Protein AF-A0AAE9YQ89-F1 (afdb_monomer_lite)

Secondary structure (DSSP, 8-state):
--HHHHHHHHHHHHHHHHHHHHS-HHHHHHHH-SS-HHHHHHHHHHHHHHHHHHHSTTTS-HHHHHHHHHHHHHHHT--GGG--SSHHHHHTSTTHHHHHHHHHHHHHHTT----PPPPEEEEETTEEEE-

Radius of gyration: 14.99 Å; chains: 1; bounding box: 46×27×41 Å

Sequence (131 aa):
MSESEIKYGIQKQFREALQALAVSPELQVEFTGPCDVPVE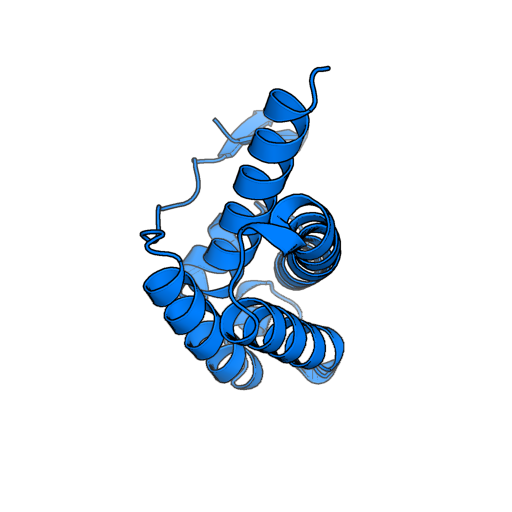IIEDYLLWCGSYKNYFKDELSNQIVEEITDLGYWVDKMPDTVFRDTNIESMQQPEWEPLRAKAKELLLKLNWPIEPPPPFVNEGDGVYRRK

Organism: NCBI:txid485447

pLDDT: mean 90.47, std 8.49, range [61.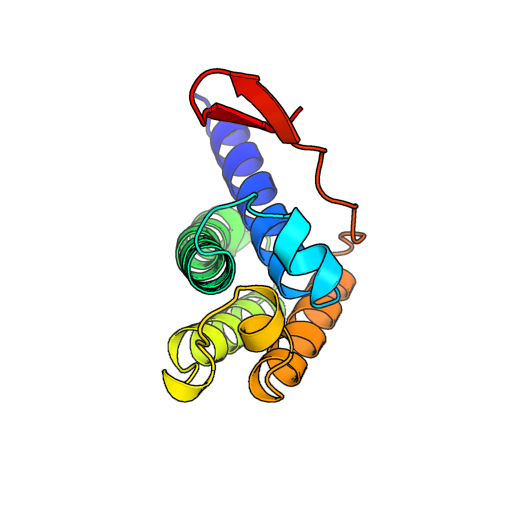47, 97.56]

Foldseek 3Di:
DDLVVLLVVLVVLLLLLLLLLQDALVLVCQSPDPPLSLVCSLVSLLVSLVVNCVSCVVVDDPVLNVLSVVLNVLSVPQDPVLDDPDSSSSRPDPSSVVSNVSSVVSCVVVVHDNDRFQGWDDPDPPDIDRD

Structure (mmCIF, N/CA/C/O backbone):
data_AF-A0AAE9YQ89-F1
#
_entry.id   AF-A0AAE9YQ89-F1
#
loop_
_atom_site.group_PDB
_atom_site.id
_atom_site.type_symbol
_atom_site.label_atom_id
_atom_site.label_alt_id
_atom_site.label_comp_id
_atom_site.label_asym_id
_atom_site.label_entity_id
_atom_site.label_seq_id
_atom_site.pdbx_PDB_ins_code
_atom_site.Cartn_x
_atom_site.Cartn_y
_atom_site.Cartn_z
_atom_site.occupancy
_atom_site.B_iso_or_equiv
_atom_site.auth_seq_id
_atom_site.auth_comp_id
_atom_site.auth_asym_id
_atom_site.auth_atom_id
_atom_site.pdbx_PDB_model_num
ATOM 1 N N . MET A 1 1 ? 3.540 2.694 26.573 1.00 73.88 1 MET A N 1
ATOM 2 C CA . MET A 1 1 ? 2.916 3.219 25.351 1.00 73.88 1 MET A CA 1
ATOM 3 C C . MET A 1 1 ? 1.423 3.284 25.601 1.00 73.88 1 MET A C 1
ATOM 5 O O . MET A 1 1 ? 0.875 2.290 26.070 1.00 73.88 1 MET A O 1
ATOM 9 N N . SER A 1 2 ? 0.797 4.440 25.420 1.00 91.25 2 SER A N 1
ATOM 10 C CA . SER A 1 2 ? -0.651 4.602 25.558 1.00 91.25 2 SER A CA 1
ATOM 11 C C . SER A 1 2 ? -1.382 4.069 24.322 1.00 91.25 2 SER A C 1
ATOM 13 O O . SER A 1 2 ? -0.800 3.929 23.248 1.00 91.25 2 SER A O 1
ATOM 15 N N . GLU A 1 3 ? -2.684 3.808 24.449 1.00 89.75 3 GLU A N 1
ATOM 16 C CA . GLU A 1 3 ? -3.527 3.436 23.304 1.00 89.75 3 GLU A CA 1
ATOM 17 C C . GLU A 1 3 ? -3.495 4.505 22.199 1.00 89.75 3 GLU A C 1
ATOM 19 O O . GLU A 1 3 ? -3.438 4.176 21.017 1.00 89.75 3 GLU A O 1
ATOM 24 N N . SER A 1 4 ? -3.452 5.787 22.577 1.00 91.06 4 SER A N 1
ATOM 25 C CA . SER A 1 4 ? -3.358 6.900 21.630 1.00 91.06 4 SER A CA 1
ATOM 26 C C . SER A 1 4 ? -2.052 6.886 20.829 1.00 91.06 4 SER A C 1
ATOM 28 O O . SER A 1 4 ? -2.070 7.156 19.632 1.00 91.06 4 SER A O 1
ATOM 30 N N . GLU A 1 5 ? -0.926 6.547 21.464 1.00 93.69 5 GLU A N 1
ATOM 31 C CA . GLU A 1 5 ? 0.371 6.408 20.790 1.00 93.69 5 GLU A CA 1
ATOM 32 C C . GLU A 1 5 ? 0.369 5.220 19.818 1.00 93.69 5 GLU A C 1
ATOM 34 O O . GLU A 1 5 ? 0.868 5.340 18.699 1.00 93.69 5 GLU A O 1
ATOM 39 N N . ILE A 1 6 ? -0.245 4.097 20.210 1.00 93.50 6 ILE A N 1
ATOM 40 C CA . ILE A 1 6 ? -0.377 2.909 19.355 1.00 93.50 6 ILE A CA 1
ATOM 41 C C . ILE A 1 6 ? -1.246 3.220 18.132 1.00 93.50 6 ILE A C 1
ATOM 43 O O . ILE A 1 6 ? -0.825 2.963 17.005 1.00 93.50 6 ILE A O 1
ATOM 47 N N . LYS A 1 7 ? -2.432 3.813 18.335 1.00 95.06 7 LYS A N 1
ATOM 48 C CA . LYS A 1 7 ? -3.335 4.207 17.243 1.00 95.06 7 LYS A CA 1
ATOM 49 C C . LYS A 1 7 ? -2.654 5.167 16.272 1.00 95.06 7 LYS A C 1
ATOM 51 O O . LYS A 1 7 ? -2.725 4.950 15.065 1.00 95.06 7 LYS A O 1
ATOM 56 N N . TYR A 1 8 ? -1.947 6.172 16.788 1.00 95.06 8 TYR A N 1
ATOM 57 C CA . TYR A 1 8 ? -1.171 7.098 15.964 1.00 95.06 8 TYR A CA 1
ATOM 58 C C . TYR A 1 8 ? -0.118 6.367 15.120 1.00 95.06 8 TYR A C 1
ATOM 60 O O . TYR A 1 8 ? -0.036 6.590 13.912 1.00 95.06 8 TYR A O 1
ATOM 68 N N . GLY A 1 9 ? 0.650 5.459 15.733 1.00 94.69 9 GLY A N 1
ATOM 69 C CA . GLY A 1 9 ? 1.644 4.651 15.028 1.00 94.69 9 GLY A CA 1
ATOM 70 C C . GLY A 1 9 ? 1.029 3.805 13.914 1.00 94.69 9 GLY A C 1
ATOM 71 O O . GLY A 1 9 ? 1.495 3.857 12.781 1.00 94.69 9 GLY A O 1
ATOM 72 N N . ILE A 1 10 ? -0.058 3.087 14.204 1.00 96.19 10 ILE A N 1
ATOM 73 C CA . ILE A 1 10 ? -0.756 2.239 13.225 1.00 96.19 10 ILE A CA 1
ATOM 74 C C . ILE A 1 10 ? -1.327 3.072 12.076 1.00 96.19 10 ILE A C 1
ATOM 76 O O . ILE A 1 10 ? -1.158 2.699 10.918 1.00 96.19 10 ILE A O 1
ATOM 80 N N . GLN A 1 11 ? -1.982 4.200 12.368 1.00 96.06 11 GLN A N 1
ATOM 81 C CA . GLN A 1 11 ? -2.522 5.079 11.331 1.00 96.06 11 GLN A CA 1
ATOM 82 C C . GLN A 1 11 ? -1.412 5.620 10.432 1.00 96.06 11 GLN A C 1
ATOM 84 O O . GLN A 1 11 ? -1.573 5.632 9.215 1.00 96.06 11 GLN A O 1
ATOM 89 N N . LYS A 1 12 ? -0.293 6.053 11.023 1.00 94.25 12 LYS A N 1
ATOM 90 C CA . LYS A 1 12 ? 0.864 6.535 10.270 1.00 94.25 12 LYS A CA 1
ATOM 91 C C . LYS A 1 12 ? 1.386 5.452 9.324 1.00 94.25 12 LYS A C 1
ATOM 93 O O . LYS A 1 12 ? 1.490 5.707 8.131 1.00 94.25 12 LYS A O 1
ATOM 98 N N . GLN A 1 13 ? 1.651 4.253 9.838 1.00 94.06 13 GLN A N 1
ATOM 99 C CA . GLN A 1 13 ? 2.204 3.155 9.041 1.00 94.06 13 GLN A CA 1
ATOM 100 C C . GLN A 1 13 ? 1.244 2.695 7.940 1.00 94.06 13 GLN A C 1
ATOM 102 O O . GLN A 1 13 ? 1.635 2.553 6.786 1.00 94.06 13 GLN A O 1
ATOM 107 N N . PHE A 1 14 ? -0.045 2.554 8.259 1.00 96.50 14 PHE A N 1
ATOM 108 C CA . PHE A 1 14 ? -1.053 2.215 7.259 1.00 96.50 14 PHE A CA 1
ATOM 109 C C . PHE A 1 14 ? -1.186 3.295 6.178 1.00 96.50 14 PHE A C 1
ATOM 111 O O . PHE A 1 14 ? -1.292 2.971 4.997 1.00 96.50 14 PHE A O 1
ATOM 118 N N . ARG A 1 15 ? -1.148 4.579 6.560 1.00 95.56 15 ARG A N 1
ATOM 119 C CA . ARG A 1 15 ? -1.166 5.695 5.609 1.00 95.56 15 ARG A CA 1
ATOM 120 C C . ARG A 1 15 ? 0.041 5.646 4.675 1.00 95.56 15 ARG A C 1
ATOM 122 O O . ARG A 1 15 ? -0.148 5.805 3.474 1.00 95.56 15 ARG A O 1
ATOM 129 N N . GLU A 1 16 ? 1.244 5.428 5.204 1.00 92.56 16 GLU A N 1
ATOM 130 C CA . GLU A 1 16 ? 2.471 5.326 4.403 1.00 92.56 16 GLU A CA 1
ATOM 131 C C . GLU A 1 16 ? 2.406 4.147 3.421 1.00 92.56 16 GLU A C 1
ATOM 133 O O . GLU A 1 16 ? 2.653 4.338 2.231 1.00 92.56 16 GLU A O 1
ATOM 138 N N . ALA A 1 17 ? 1.979 2.965 3.878 1.00 94.12 17 ALA A N 1
ATOM 139 C CA . ALA A 1 17 ? 1.806 1.788 3.024 1.00 94.12 17 ALA A CA 1
ATOM 140 C C . ALA A 1 17 ? 0.769 2.028 1.911 1.00 94.12 17 ALA A C 1
ATOM 142 O O . ALA A 1 17 ? 0.995 1.716 0.741 1.00 94.12 17 ALA A O 1
ATOM 143 N N . LEU A 1 18 ? -0.366 2.644 2.255 1.00 96.38 18 LEU A N 1
ATOM 144 C CA . LEU A 1 18 ? -1.416 2.975 1.294 1.00 96.38 18 LEU A CA 1
ATOM 145 C C . LEU A 1 18 ? -0.960 4.038 0.278 1.00 96.38 18 LEU A C 1
ATOM 147 O O . LEU A 1 18 ? -1.311 3.949 -0.898 1.00 96.38 18 LEU A O 1
ATOM 151 N N . GLN A 1 19 ? -0.170 5.029 0.701 1.00 95.06 19 GLN A N 1
ATOM 152 C CA . GLN A 1 19 ? 0.436 6.012 -0.201 1.00 95.06 19 GLN A CA 1
ATOM 153 C C . GLN A 1 19 ? 1.446 5.361 -1.148 1.00 95.06 19 GLN A C 1
ATOM 155 O O . GLN A 1 19 ? 1.380 5.621 -2.348 1.00 95.06 19 GLN A O 1
ATOM 160 N N . ALA A 1 20 ? 2.316 4.478 -0.649 1.00 93.00 20 ALA A N 1
ATOM 161 C CA . ALA A 1 20 ? 3.269 3.739 -1.476 1.00 93.00 20 ALA A CA 1
ATOM 162 C C . ALA A 1 20 ? 2.560 2.893 -2.549 1.00 93.00 20 ALA A C 1
ATOM 164 O O . ALA A 1 20 ? 3.025 2.792 -3.679 1.00 93.00 20 ALA A O 1
ATOM 165 N N . LEU A 1 21 ? 1.382 2.352 -2.240 1.00 94.88 21 LEU A N 1
ATOM 166 C CA . LEU A 1 21 ? 0.528 1.660 -3.207 1.00 94.88 21 LEU A CA 1
ATOM 167 C C . LEU A 1 21 ? -0.141 2.577 -4.232 1.00 94.88 21 LEU A C 1
ATOM 169 O O . LEU A 1 21 ? -0.579 2.083 -5.259 1.00 94.88 21 LEU A O 1
ATOM 173 N N . ALA A 1 22 ? -0.278 3.875 -3.964 1.00 95.69 22 ALA A N 1
ATOM 174 C CA . ALA A 1 22 ? -1.097 4.797 -4.754 1.00 95.69 22 ALA A CA 1
ATOM 175 C C . ALA A 1 22 ? -0.301 5.675 -5.734 1.00 95.69 22 ALA A C 1
ATOM 177 O O . ALA A 1 22 ? -0.901 6.378 -6.548 1.00 95.69 22 ALA A O 1
ATOM 178 N N . VAL A 1 23 ? 1.027 5.710 -5.654 1.00 93.75 23 VAL A N 1
ATOM 179 C CA . VAL A 1 23 ? 1.864 6.636 -6.445 1.00 93.75 23 VAL A CA 1
ATOM 180 C C . VAL A 1 23 ? 2.294 6.047 -7.794 1.00 93.75 23 VAL A C 1
ATOM 182 O O . VAL A 1 23 ? 1.902 4.941 -8.133 1.00 93.75 23 VAL A O 1
ATOM 185 N N . SER A 1 24 ? 3.013 6.803 -8.633 1.00 93.00 24 SER A N 1
ATOM 186 C CA . SER A 1 24 ? 3.538 6.283 -9.910 1.00 93.00 24 SER A CA 1
ATOM 187 C C . SER A 1 24 ? 4.691 5.297 -9.680 1.00 93.00 24 SER A C 1
ATOM 189 O O . SER A 1 24 ? 5.317 5.380 -8.625 1.00 93.00 24 SER A O 1
ATOM 191 N N . PRO A 1 25 ? 5.032 4.423 -10.647 1.00 92.69 25 PRO A N 1
ATOM 192 C CA . PRO A 1 25 ? 6.112 3.442 -10.504 1.00 92.69 25 PRO A CA 1
ATOM 193 C C . PRO A 1 25 ? 7.427 4.039 -10.002 1.00 92.69 25 PRO A C 1
ATOM 195 O O . PRO A 1 25 ? 8.074 3.479 -9.125 1.00 92.69 25 PRO A O 1
ATOM 198 N N . GLU A 1 26 ? 7.799 5.207 -10.520 1.00 90.38 26 GLU A N 1
ATOM 199 C CA . GLU A 1 26 ? 9.026 5.914 -10.153 1.00 90.38 26 GLU A CA 1
ATOM 200 C C . GLU A 1 26 ? 9.004 6.318 -8.679 1.00 90.38 26 GLU A C 1
ATOM 202 O O . GLU A 1 26 ? 9.971 6.093 -7.959 1.00 90.38 26 GLU A O 1
ATOM 207 N N . LEU A 1 27 ? 7.871 6.847 -8.212 1.00 88.81 27 LEU A N 1
ATOM 208 C CA . LEU A 1 27 ? 7.695 7.202 -6.811 1.00 88.81 27 LEU A CA 1
ATOM 209 C C . LEU A 1 27 ? 7.610 5.959 -5.922 1.00 88.81 27 LEU A C 1
ATOM 211 O O . LEU A 1 27 ? 8.156 5.990 -4.828 1.00 88.81 27 LEU A O 1
ATOM 215 N N . GLN A 1 28 ? 6.992 4.861 -6.372 1.00 87.88 28 GLN A N 1
ATOM 216 C CA . GLN A 1 28 ? 6.946 3.606 -5.607 1.00 87.88 28 GLN A CA 1
ATOM 217 C C . GLN A 1 28 ? 8.363 3.123 -5.267 1.00 87.88 28 GLN A C 1
ATOM 219 O O . GLN A 1 28 ? 8.631 2.775 -4.119 1.00 87.88 28 GLN A O 1
ATOM 224 N N . VAL A 1 29 ? 9.293 3.206 -6.227 1.00 86.38 29 VAL A N 1
ATOM 225 C CA . VAL A 1 29 ? 10.720 2.890 -6.026 1.00 86.38 29 VAL A CA 1
ATOM 226 C C . VAL A 1 29 ? 11.380 3.787 -4.973 1.00 86.38 29 VAL A C 1
ATOM 228 O O . VAL A 1 29 ? 12.255 3.335 -4.236 1.00 86.38 29 VAL A O 1
ATOM 231 N N . GLU A 1 30 ? 10.953 5.042 -4.854 1.00 81.56 30 GLU A N 1
ATOM 232 C CA . GLU A 1 30 ? 11.483 5.977 -3.857 1.00 81.56 30 GLU A CA 1
ATOM 233 C C . GLU A 1 30 ? 10.936 5.747 -2.442 1.00 81.56 30 GLU A C 1
ATOM 235 O O . GLU A 1 30 ? 11.578 6.174 -1.484 1.00 81.56 30 GLU A O 1
ATOM 240 N N . PHE A 1 31 ? 9.785 5.082 -2.273 1.00 74.00 31 PHE A N 1
ATOM 241 C CA . PHE A 1 31 ? 9.186 4.884 -0.949 1.00 74.00 31 PHE A CA 1
ATOM 242 C C . PHE A 1 31 ? 10.030 3.951 -0.082 1.00 74.00 31 PHE A C 1
ATOM 244 O O . PHE A 1 31 ? 10.340 4.300 1.054 1.00 74.00 31 PHE A O 1
ATOM 251 N N . THR A 1 32 ? 10.436 2.784 -0.571 1.00 67.44 32 THR A N 1
ATOM 252 C CA . THR A 1 32 ? 11.068 1.743 0.265 1.00 67.44 32 THR A CA 1
ATOM 253 C C . THR A 1 32 ? 12.599 1.695 0.172 1.00 67.44 32 THR A C 1
ATOM 255 O O . THR A 1 32 ? 13.233 1.004 0.966 1.00 67.44 32 THR A O 1
ATOM 258 N N . GLY A 1 33 ? 13.227 2.530 -0.666 1.00 64.75 33 GLY A N 1
ATOM 259 C CA . GLY A 1 33 ? 14.693 2.617 -0.756 1.00 64.75 33 GLY A CA 1
ATOM 260 C C . GLY A 1 33 ? 15.285 1.441 -1.547 1.00 64.75 33 GLY A C 1
ATOM 261 O O . GLY A 1 33 ? 14.533 0.733 -2.207 1.00 64.75 33 GLY A O 1
ATOM 262 N N . PRO A 1 34 ? 16.615 1.209 -1.556 1.00 64.44 34 PRO A N 1
ATOM 263 C CA . PRO A 1 34 ? 17.257 0.328 -2.546 1.00 64.44 34 PRO A CA 1
ATOM 264 C C . PRO A 1 34 ? 17.014 -1.186 -2.341 1.00 64.44 34 PRO A C 1
ATOM 266 O O . PRO A 1 34 ? 17.759 -1.996 -2.888 1.00 64.44 34 PRO A O 1
ATOM 269 N N . CYS A 1 35 ? 16.006 -1.566 -1.555 1.00 68.88 35 CYS A N 1
ATOM 270 C CA . CYS A 1 35 ? 15.584 -2.944 -1.299 1.00 68.88 35 CYS A CA 1
ATOM 271 C C . CYS A 1 35 ? 14.645 -3.468 -2.407 1.00 68.88 35 CYS A C 1
ATOM 273 O O . CYS A 1 35 ? 14.438 -2.804 -3.425 1.00 68.88 35 CYS A O 1
ATOM 275 N N . ASP A 1 36 ? 14.077 -4.660 -2.212 1.00 81.06 36 ASP A N 1
ATOM 276 C CA . ASP A 1 36 ? 13.022 -5.224 -3.064 1.00 81.06 36 ASP A CA 1
ATOM 277 C C . ASP A 1 36 ? 11.700 -4.467 -2.841 1.00 81.06 36 ASP A C 1
ATOM 279 O O . ASP A 1 36 ? 10.831 -4.854 -2.060 1.00 81.06 36 ASP A O 1
ATOM 283 N N . VAL A 1 37 ? 11.591 -3.312 -3.499 1.00 85.12 37 VAL A N 1
ATOM 284 C CA . VAL A 1 37 ? 10.459 -2.384 -3.395 1.00 85.12 37 VAL A CA 1
ATOM 285 C C . VAL A 1 37 ? 9.097 -3.070 -3.599 1.00 85.12 37 VAL A C 1
ATOM 287 O O . VAL A 1 37 ? 8.203 -2.808 -2.792 1.00 85.12 37 VAL A O 1
ATOM 290 N N . PRO A 1 38 ? 8.886 -3.897 -4.649 1.00 90.25 38 PRO A N 1
ATOM 291 C CA . PRO A 1 38 ? 7.602 -4.546 -4.885 1.00 90.25 38 PRO A CA 1
ATOM 292 C C . PRO A 1 38 ? 7.095 -5.357 -3.701 1.00 90.25 38 PRO A C 1
ATOM 294 O O . PRO A 1 38 ? 5.925 -5.241 -3.335 1.00 90.25 38 PRO A O 1
ATOM 297 N N . VAL A 1 39 ? 7.975 -6.181 -3.133 1.00 91.19 39 VAL A N 1
ATOM 298 C CA . VAL A 1 39 ? 7.631 -7.093 -2.044 1.00 91.19 39 VAL A CA 1
ATOM 299 C C . VAL A 1 39 ? 7.329 -6.295 -0.783 1.00 91.19 39 VAL A C 1
ATOM 301 O O . VAL A 1 39 ? 6.272 -6.482 -0.188 1.00 91.19 39 VAL A O 1
ATOM 304 N N . GLU A 1 40 ? 8.184 -5.330 -0.445 1.00 91.00 40 GLU A N 1
ATOM 305 C CA . GLU A 1 40 ? 8.017 -4.478 0.739 1.00 91.00 40 GLU A CA 1
ATOM 306 C C . GLU A 1 40 ? 6.681 -3.716 0.717 1.00 91.00 40 GLU A C 1
ATOM 308 O O . GLU A 1 40 ? 5.959 -3.699 1.710 1.00 91.00 40 GLU A O 1
ATOM 313 N N . ILE A 1 41 ? 6.284 -3.142 -0.428 1.00 92.50 41 ILE A N 1
ATOM 314 C CA . ILE A 1 41 ? 4.998 -2.429 -0.553 1.00 92.50 41 ILE A CA 1
ATOM 315 C C . ILE A 1 41 ? 3.804 -3.362 -0.285 1.00 92.50 41 ILE A C 1
ATOM 317 O O . ILE A 1 41 ? 2.829 -2.959 0.358 1.00 92.50 41 ILE A O 1
ATOM 321 N N . ILE A 1 42 ? 3.864 -4.597 -0.789 1.00 94.06 42 ILE A N 1
ATOM 322 C CA . ILE A 1 42 ? 2.819 -5.609 -0.594 1.00 94.06 42 ILE A CA 1
ATOM 323 C C . ILE A 1 42 ? 2.756 -6.022 0.878 1.00 94.06 42 ILE A C 1
ATOM 325 O O . ILE A 1 42 ? 1.678 -5.998 1.480 1.00 94.06 42 ILE A O 1
ATOM 329 N N . GLU A 1 43 ? 3.900 -6.370 1.46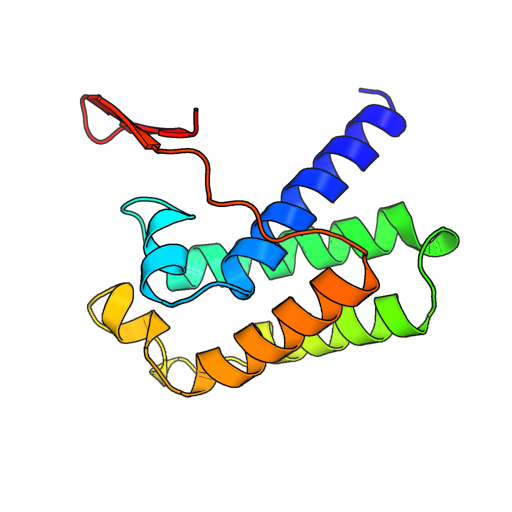4 1.00 93.31 43 GLU A N 1
ATOM 330 C CA . GLU A 1 43 ? 3.996 -6.834 2.847 1.00 93.31 43 GLU A CA 1
ATOM 331 C C . GLU A 1 43 ? 3.563 -5.755 3.842 1.00 93.31 43 GLU A C 1
ATOM 333 O O . GLU A 1 43 ? 2.737 -6.035 4.717 1.00 93.31 43 GLU A O 1
ATOM 338 N N . ASP A 1 44 ? 4.021 -4.511 3.667 1.00 93.62 44 ASP A N 1
ATOM 339 C CA . ASP A 1 44 ? 3.629 -3.380 4.510 1.00 93.62 44 ASP A CA 1
ATOM 340 C C . ASP A 1 44 ? 2.115 -3.161 4.471 1.00 93.62 44 ASP A C 1
ATOM 342 O O . ASP A 1 44 ? 1.468 -2.998 5.513 1.00 93.62 44 ASP A O 1
ATOM 346 N N . TYR A 1 45 ? 1.508 -3.190 3.283 1.00 96.12 45 TYR A N 1
ATOM 347 C CA . TYR A 1 45 ? 0.064 -3.021 3.183 1.00 96.12 45 TYR A CA 1
ATOM 348 C C . TYR A 1 45 ? -0.689 -4.142 3.900 1.00 96.12 45 TYR A C 1
ATOM 350 O O . TYR A 1 45 ? -1.581 -3.867 4.709 1.00 96.12 45 TYR A O 1
ATOM 358 N N . LEU A 1 46 ? -0.335 -5.403 3.636 1.00 95.94 46 LEU A N 1
ATOM 359 C CA . LEU A 1 46 ? -1.001 -6.556 4.244 1.00 95.94 46 LEU A CA 1
ATOM 360 C C . LEU A 1 46 ? -0.850 -6.554 5.772 1.00 95.94 46 LEU A C 1
ATOM 362 O O . LEU A 1 46 ? -1.833 -6.789 6.484 1.00 95.94 46 LEU A O 1
ATOM 366 N N . LEU A 1 47 ? 0.333 -6.204 6.280 1.00 94.88 47 LEU A N 1
ATOM 367 C CA . LEU A 1 47 ? 0.615 -6.082 7.708 1.00 94.88 47 LEU A CA 1
ATOM 368 C C . LEU A 1 47 ? -0.227 -4.982 8.373 1.00 94.88 47 LEU A C 1
ATOM 370 O O . LEU A 1 47 ? -0.889 -5.207 9.397 1.00 94.88 47 LEU A O 1
ATOM 374 N N . TRP A 1 48 ? -0.216 -3.777 7.802 1.00 96.50 48 TRP A N 1
ATOM 375 C CA . TRP A 1 48 ? -0.815 -2.612 8.448 1.00 96.50 48 TRP A CA 1
ATOM 376 C C . TRP A 1 48 ? -2.321 -2.503 8.220 1.00 96.50 48 TRP A C 1
ATOM 378 O O . TRP A 1 48 ? -3.018 -1.989 9.098 1.00 96.50 48 TRP A O 1
ATOM 388 N N . CYS A 1 49 ? -2.865 -3.051 7.127 1.00 96.19 49 CYS A N 1
ATOM 389 C CA . CYS A 1 49 ? -4.306 -3.012 6.860 1.00 96.19 49 CYS A CA 1
ATOM 390 C C . CYS A 1 49 ? -5.117 -3.773 7.924 1.00 96.19 49 CYS A C 1
ATOM 392 O O . CYS A 1 49 ? -6.169 -3.303 8.365 1.00 96.19 49 CYS A O 1
ATOM 394 N N . GLY A 1 50 ? -4.619 -4.925 8.390 1.00 94.06 50 GLY A N 1
ATOM 395 C CA . GLY A 1 50 ? -5.254 -5.712 9.449 1.00 94.06 50 GLY A CA 1
ATOM 396 C C . GLY A 1 50 ? -5.234 -4.979 10.789 1.00 94.06 50 GLY A C 1
ATOM 397 O O . GLY A 1 50 ? -6.264 -4.861 11.457 1.00 94.06 50 GLY A O 1
ATOM 398 N N . SER A 1 51 ? -4.074 -4.423 11.144 1.00 94.94 51 SER A N 1
ATOM 399 C CA . SER A 1 51 ? -3.894 -3.620 12.357 1.00 94.94 51 SER A CA 1
ATOM 400 C C . SER A 1 51 ? -4.799 -2.387 12.358 1.00 94.94 51 SER A C 1
ATOM 402 O O . SER A 1 51 ? -5.503 -2.144 13.338 1.00 94.94 51 SER A O 1
ATOM 404 N N . TYR A 1 52 ? -4.851 -1.649 11.247 1.00 96.88 52 TYR A N 1
ATOM 405 C CA . TYR A 1 52 ? -5.685 -0.459 11.115 1.00 96.88 52 TYR A CA 1
ATOM 406 C C . TYR A 1 52 ? -7.175 -0.787 11.261 1.00 96.88 52 TYR A C 1
ATOM 408 O O . TYR A 1 52 ? -7.847 -0.194 12.104 1.00 96.88 52 TYR A O 1
ATOM 416 N N . LYS A 1 53 ? -7.684 -1.801 10.546 1.00 94.88 53 LYS A N 1
ATOM 417 C CA . LYS A 1 53 ? -9.087 -2.232 10.680 1.00 94.88 53 LYS A CA 1
ATOM 418 C C . LYS A 1 53 ? -9.447 -2.604 12.116 1.00 94.88 53 LYS A C 1
ATOM 420 O O . LYS A 1 53 ? -10.509 -2.222 12.588 1.00 94.88 53 LYS A O 1
ATOM 425 N N . ASN A 1 54 ? -8.573 -3.322 12.821 1.00 93.44 54 ASN A N 1
ATOM 426 C CA . ASN A 1 54 ? -8.859 -3.787 14.178 1.00 93.44 54 ASN A CA 1
ATOM 427 C C . ASN A 1 54 ? -8.881 -2.650 15.209 1.00 93.44 54 ASN A C 1
ATOM 429 O O . ASN A 1 54 ? -9.769 -2.621 16.061 1.00 93.44 54 ASN A O 1
ATOM 433 N N . TYR A 1 55 ? -7.925 -1.720 15.132 1.00 95.19 55 TYR A N 1
ATOM 434 C CA . TYR A 1 55 ? -7.810 -0.615 16.091 1.00 95.19 55 TYR A CA 1
ATOM 435 C C . TYR A 1 55 ? -8.803 0.524 15.835 1.00 95.19 55 TYR A C 1
ATOM 437 O O . TYR A 1 55 ? -9.160 1.233 16.775 1.00 95.19 55 TYR A O 1
ATOM 445 N N . PHE A 1 56 ? -9.261 0.682 14.591 1.00 95.38 56 PHE A N 1
ATOM 446 C CA . PHE A 1 56 ? -10.174 1.750 14.178 1.00 95.38 56 PHE A CA 1
ATOM 447 C C . PHE A 1 56 ? -11.575 1.235 13.807 1.00 95.38 56 PHE A C 1
ATOM 449 O O . PHE A 1 56 ? -12.374 1.986 13.260 1.00 95.38 56 PHE A O 1
ATOM 456 N N . LYS A 1 57 ? -11.919 -0.024 14.116 1.00 89.69 57 LYS A N 1
ATOM 457 C CA . LYS A 1 57 ? -13.189 -0.662 13.702 1.00 89.69 57 LYS A CA 1
ATOM 458 C C . LYS A 1 57 ? -14.452 0.150 14.028 1.00 89.69 57 LYS A C 1
ATOM 460 O O . LYS A 1 57 ? -15.399 0.119 13.257 1.00 89.69 57 LYS A O 1
ATOM 465 N N . ASP A 1 58 ? -14.454 0.860 15.157 1.00 93.19 58 ASP A N 1
ATOM 466 C CA . ASP A 1 58 ? -15.603 1.637 15.640 1.00 93.19 58 ASP A CA 1
ATOM 467 C C . ASP A 1 58 ? -15.591 3.086 15.103 1.00 93.19 58 ASP A C 1
ATOM 469 O O . ASP A 1 58 ? -16.554 3.829 15.273 1.00 93.19 58 ASP A O 1
ATOM 473 N N . GLU A 1 59 ? -14.494 3.492 14.456 1.00 94.44 59 GLU A N 1
ATOM 474 C CA . GLU A 1 59 ? -14.275 4.815 13.855 1.00 94.44 59 GLU A CA 1
ATOM 475 C C . GLU A 1 59 ? -14.456 4.788 12.328 1.00 94.44 59 GLU A C 1
ATOM 477 O O . GLU A 1 59 ? -14.712 5.819 11.704 1.00 94.44 59 GLU A O 1
ATOM 482 N N . LEU A 1 60 ? -14.328 3.609 11.717 1.00 94.94 60 LEU A N 1
ATOM 483 C CA . LEU A 1 60 ? -14.473 3.398 10.283 1.00 94.94 60 LEU A CA 1
ATOM 484 C C . LEU A 1 60 ? -15.917 3.058 9.919 1.00 94.94 60 LEU A C 1
ATOM 486 O O . LEU A 1 60 ? -16.601 2.306 10.609 1.00 94.94 60 LEU A O 1
ATOM 490 N N . SER A 1 61 ? -16.375 3.560 8.772 1.00 95.81 61 SER A N 1
ATOM 491 C CA . SER A 1 61 ? -17.620 3.069 8.185 1.00 95.81 61 SER A CA 1
ATOM 492 C C . SER A 1 61 ? -17.421 1.663 7.610 1.00 95.81 61 SER A C 1
ATOM 494 O O . SER A 1 61 ? -16.330 1.318 7.148 1.00 95.81 61 SER A O 1
ATOM 496 N N . ASN A 1 62 ? -18.493 0.866 7.563 1.00 95.25 62 ASN A N 1
ATOM 497 C CA . ASN A 1 62 ? -18.456 -0.474 6.959 1.00 95.25 62 ASN A CA 1
ATOM 498 C C . ASN A 1 62 ? -17.922 -0.446 5.521 1.00 95.25 62 ASN A C 1
ATOM 500 O O . ASN A 1 62 ? -17.138 -1.308 5.146 1.00 95.25 62 ASN A O 1
ATOM 504 N N . GLN A 1 63 ? -18.279 0.587 4.752 1.00 96.00 63 GLN A N 1
ATOM 505 C CA . GLN A 1 63 ? -17.785 0.765 3.389 1.00 96.00 63 GLN A CA 1
ATOM 506 C C . GLN A 1 63 ? -16.254 0.892 3.342 1.00 96.00 63 GLN A C 1
ATOM 508 O O . GLN A 1 63 ? -15.612 0.261 2.511 1.00 96.00 63 GLN A O 1
ATOM 513 N N . ILE A 1 64 ? -15.645 1.671 4.241 1.00 96.50 64 ILE A N 1
ATOM 514 C CA . ILE A 1 64 ? -14.182 1.812 4.284 1.00 96.50 64 ILE A CA 1
ATOM 515 C C . ILE A 1 64 ? -13.520 0.492 4.687 1.00 96.50 64 ILE A C 1
ATOM 517 O O . ILE A 1 64 ? -12.503 0.109 4.115 1.00 96.50 64 ILE A O 1
ATOM 521 N N . VAL A 1 65 ? -14.109 -0.238 5.636 1.00 96.31 65 VAL A N 1
ATOM 522 C CA . VAL A 1 65 ? -13.615 -1.562 6.046 1.00 96.31 65 VAL A CA 1
ATOM 523 C C . VAL A 1 65 ? -13.668 -2.562 4.887 1.00 96.31 65 VAL A C 1
ATOM 525 O O . VAL A 1 65 ? -12.713 -3.321 4.690 1.00 96.31 65 VAL A O 1
ATOM 528 N N . GLU A 1 66 ? -14.753 -2.557 4.112 1.00 95.94 66 GLU A N 1
ATOM 529 C CA . GLU A 1 66 ? -14.910 -3.377 2.908 1.00 95.94 66 GLU A CA 1
ATOM 530 C C . GLU A 1 66 ? -13.870 -3.013 1.849 1.00 95.94 66 GLU A C 1
ATOM 532 O O . GLU A 1 66 ? -13.204 -3.904 1.335 1.00 95.94 66 GLU A O 1
ATOM 537 N N . GLU A 1 67 ? -13.646 -1.726 1.584 1.00 96.62 67 GLU A N 1
ATOM 538 C CA . GLU A 1 67 ? -12.667 -1.267 0.592 1.00 96.62 67 GLU A CA 1
ATOM 539 C C . GLU A 1 67 ? -11.217 -1.586 0.984 1.00 96.62 67 GLU A C 1
ATOM 541 O O . GLU A 1 67 ? -10.438 -2.021 0.137 1.00 96.62 67 GLU A O 1
ATOM 546 N N . ILE A 1 68 ? -10.856 -1.448 2.266 1.00 97.31 68 ILE A N 1
ATOM 547 C CA . ILE A 1 68 ? -9.548 -1.893 2.778 1.00 97.31 68 ILE A CA 1
ATOM 548 C C . ILE A 1 68 ? -9.402 -3.412 2.615 1.00 97.31 68 ILE A C 1
ATOM 550 O O . ILE A 1 68 ? -8.328 -3.921 2.304 1.00 97.31 68 ILE A O 1
ATOM 554 N N . THR A 1 69 ? -10.477 -4.164 2.850 1.00 96.06 69 THR A N 1
ATOM 555 C CA . THR A 1 69 ? -10.456 -5.628 2.736 1.00 96.06 69 THR A CA 1
ATOM 556 C C . THR A 1 69 ? -10.368 -6.087 1.283 1.00 96.06 69 THR A C 1
ATOM 558 O O . THR A 1 69 ? -9.587 -6.990 0.997 1.00 96.06 69 THR A O 1
ATOM 561 N N . ASP A 1 70 ? -11.107 -5.450 0.374 1.00 96.31 70 ASP A N 1
ATOM 562 C CA . ASP A 1 70 ? -11.029 -5.699 -1.065 1.00 96.31 70 ASP A CA 1
ATOM 563 C C . ASP A 1 70 ? -9.621 -5.388 -1.576 1.00 96.31 70 ASP A C 1
ATOM 565 O O . ASP A 1 70 ? -8.978 -6.264 -2.142 1.00 96.31 70 ASP A O 1
ATOM 569 N N . LEU A 1 71 ? -9.071 -4.203 -1.290 1.00 97.44 71 LEU A N 1
ATOM 570 C CA . LEU A 1 71 ? -7.705 -3.874 -1.703 1.00 97.44 71 LEU A CA 1
ATOM 571 C C . LEU A 1 71 ? -6.680 -4.887 -1.158 1.00 97.44 71 LEU A C 1
ATOM 573 O O . LEU A 1 71 ? -5.825 -5.339 -1.914 1.00 97.44 71 LEU A O 1
ATOM 577 N N . GLY A 1 72 ? -6.816 -5.328 0.098 1.00 96.69 72 GLY A N 1
ATOM 578 C CA . GLY A 1 72 ? -5.976 -6.393 0.661 1.00 96.69 72 GLY A CA 1
ATOM 579 C C . GLY A 1 72 ? -6.088 -7.728 -0.070 1.00 96.69 72 GLY A C 1
ATOM 580 O O . GLY A 1 72 ? -5.075 -8.387 -0.277 1.00 96.69 72 GLY A O 1
ATOM 581 N N . TYR A 1 73 ? -7.283 -8.108 -0.523 1.00 95.44 73 TYR A N 1
ATOM 582 C CA . TYR A 1 73 ? -7.464 -9.304 -1.345 1.00 95.44 73 TYR A CA 1
ATOM 583 C C . TYR A 1 73 ? -6.753 -9.184 -2.698 1.00 95.44 73 TYR A C 1
ATOM 585 O O . TYR A 1 73 ? -6.100 -10.130 -3.129 1.00 95.44 73 TYR A O 1
ATOM 593 N N . TRP A 1 74 ? -6.853 -8.031 -3.362 1.00 94.88 74 TRP A N 1
ATOM 594 C CA . TRP A 1 74 ? -6.177 -7.805 -4.641 1.00 94.88 74 TRP A CA 1
ATOM 595 C C . TRP A 1 74 ? -4.650 -7.803 -4.497 1.00 94.88 74 TRP A C 1
ATOM 597 O O . TRP A 1 74 ? -3.967 -8.380 -5.338 1.00 94.88 74 TRP A O 1
ATOM 607 N N . VAL A 1 75 ? -4.131 -7.198 -3.424 1.00 95.38 75 VAL A N 1
ATOM 608 C CA . VAL A 1 75 ? -2.699 -7.196 -3.086 1.00 95.38 75 VAL A CA 1
ATOM 609 C C . VAL A 1 75 ? -2.193 -8.624 -2.833 1.00 95.38 75 VAL A C 1
ATOM 611 O O . VAL A 1 75 ? -1.211 -9.036 -3.438 1.00 95.38 75 VAL A O 1
ATOM 614 N N . ASP A 1 76 ? -2.904 -9.420 -2.027 1.00 95.19 76 ASP A N 1
ATOM 615 C CA . ASP A 1 76 ? -2.570 -10.829 -1.730 1.00 95.19 76 ASP A CA 1
ATOM 616 C C . ASP A 1 76 ? -2.666 -11.764 -2.954 1.00 95.19 76 ASP A C 1
ATOM 618 O O . ASP A 1 76 ? -2.108 -12.861 -2.972 1.00 95.19 76 ASP A O 1
ATOM 622 N N . LYS A 1 77 ? -3.415 -11.363 -3.986 1.00 94.00 77 LYS A N 1
ATOM 623 C CA . LYS A 1 77 ? -3.652 -12.155 -5.205 1.00 94.00 77 LYS A CA 1
ATOM 624 C C . LYS A 1 77 ? -2.852 -11.672 -6.408 1.00 94.00 77 LYS A C 1
ATOM 626 O O . LYS A 1 77 ? -3.087 -12.146 -7.522 1.00 94.00 77 LYS A O 1
ATOM 631 N N . MET A 1 78 ? -1.926 -10.746 -6.195 1.00 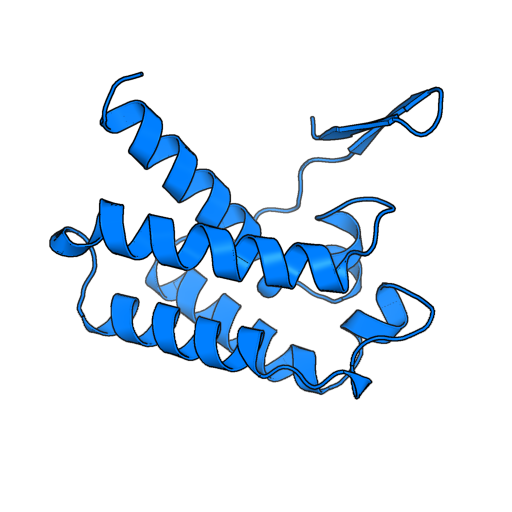93.62 78 MET A N 1
ATOM 632 C CA . MET A 1 78 ? -1.027 -10.275 -7.233 1.00 93.62 78 MET A CA 1
ATOM 633 C C . MET A 1 78 ? -0.194 -11.452 -7.779 1.00 93.62 78 MET A C 1
ATOM 635 O O . MET A 1 78 ? 0.390 -12.195 -6.992 1.00 93.62 78 MET A O 1
ATOM 639 N N . PRO A 1 79 ? -0.176 -11.691 -9.104 1.00 94.12 79 PRO A N 1
ATOM 640 C CA . PRO A 1 79 ? 0.482 -12.870 -9.649 1.00 94.12 79 PRO A CA 1
ATOM 641 C C . PRO A 1 79 ? 2.002 -12.711 -9.627 1.00 94.12 79 PRO A C 1
ATOM 643 O O . PRO A 1 79 ? 2.512 -11.643 -9.947 1.00 94.12 79 PRO A O 1
ATOM 646 N N . ASP A 1 80 ? 2.736 -13.798 -9.385 1.00 91.25 80 ASP A N 1
ATOM 647 C CA . ASP A 1 80 ? 4.208 -13.773 -9.340 1.00 91.25 80 ASP A CA 1
ATOM 648 C C . ASP A 1 80 ? 4.856 -13.220 -10.624 1.00 91.25 80 ASP A C 1
ATOM 650 O O . ASP A 1 80 ? 5.985 -12.738 -10.626 1.00 91.25 80 ASP A O 1
ATOM 654 N N . THR A 1 81 ? 4.130 -13.248 -11.745 1.00 91.56 81 THR A N 1
ATOM 655 C CA . THR A 1 81 ? 4.582 -12.698 -13.026 1.00 91.56 81 THR A CA 1
ATOM 656 C C . THR A 1 81 ? 4.782 -11.184 -13.018 1.00 91.56 81 THR A C 1
ATOM 658 O O . THR A 1 81 ? 5.382 -10.673 -13.966 1.00 91.56 81 THR A O 1
ATOM 661 N N . VAL A 1 82 ? 4.283 -10.465 -12.004 1.00 92.44 82 VAL A N 1
ATOM 662 C CA . VAL A 1 82 ? 4.509 -9.019 -11.886 1.00 92.44 82 VAL A CA 1
ATOM 663 C C . VAL A 1 82 ? 5.906 -8.676 -11.379 1.00 92.44 82 VAL A C 1
ATOM 665 O O . VAL A 1 82 ? 6.345 -7.545 -11.564 1.00 92.44 82 VAL A O 1
ATOM 668 N N . PHE A 1 83 ? 6.597 -9.618 -10.734 1.00 92.94 83 PHE A N 1
ATOM 669 C CA . PHE A 1 83 ? 7.933 -9.400 -10.191 1.00 92.94 83 PHE A CA 1
ATOM 670 C C . PHE A 1 83 ? 8.976 -9.650 -11.284 1.00 92.94 83 PHE A C 1
ATOM 672 O O . PHE A 1 83 ? 8.989 -10.690 -11.949 1.00 92.94 83 PHE A O 1
ATOM 679 N N . ARG A 1 84 ? 9.818 -8.647 -11.519 1.00 93.31 84 ARG A N 1
ATOM 680 C CA . ARG A 1 84 ? 10.836 -8.583 -12.575 1.00 93.31 84 ARG A CA 1
ATOM 681 C C . ARG A 1 84 ? 12.216 -8.362 -11.963 1.00 93.31 84 ARG A C 1
ATOM 683 O O . ARG A 1 84 ? 12.340 -8.109 -10.771 1.00 93.31 84 ARG A O 1
ATOM 690 N N . ASP A 1 85 ? 13.241 -8.411 -12.808 1.00 89.19 85 ASP A N 1
ATOM 691 C CA . ASP A 1 85 ? 14.645 -8.280 -12.400 1.00 89.19 85 ASP A CA 1
ATOM 692 C C . ASP A 1 85 ? 14.946 -6.943 -11.703 1.00 89.19 85 ASP A C 1
ATOM 694 O O . ASP A 1 85 ? 15.865 -6.859 -10.888 1.00 89.19 85 ASP A O 1
ATOM 698 N N . THR A 1 86 ? 14.176 -5.893 -12.008 1.00 90.56 86 THR A N 1
ATOM 699 C CA . THR A 1 86 ? 14.295 -4.588 -11.353 1.00 90.56 86 THR A CA 1
ATOM 700 C C . THR A 1 86 ? 12.986 -4.130 -10.709 1.00 90.56 86 THR A C 1
ATOM 702 O O . THR A 1 86 ? 11.880 -4.441 -11.168 1.00 90.56 86 THR A O 1
ATOM 705 N N . ASN A 1 87 ? 13.110 -3.302 -9.664 1.00 91.75 87 ASN A N 1
ATOM 706 C CA . ASN A 1 87 ? 11.968 -2.683 -8.988 1.00 91.75 87 ASN A CA 1
ATOM 707 C C . ASN A 1 87 ? 11.079 -1.906 -9.971 1.00 91.75 87 ASN A C 1
ATOM 709 O O . ASN A 1 87 ? 9.859 -2.041 -9.944 1.00 91.75 87 ASN A O 1
ATOM 713 N N . ILE A 1 88 ? 11.681 -1.121 -10.871 1.00 93.06 88 ILE A N 1
ATOM 714 C CA . ILE A 1 88 ? 10.925 -0.295 -11.818 1.00 93.06 88 ILE A CA 1
ATOM 715 C C . ILE A 1 88 ? 10.168 -1.142 -12.845 1.00 93.06 88 ILE A C 1
ATOM 717 O O . ILE A 1 88 ? 8.989 -0.891 -13.081 1.00 93.06 88 ILE A O 1
ATOM 721 N N . GLU A 1 89 ? 10.798 -2.178 -13.407 1.00 94.19 89 GLU A N 1
ATOM 722 C CA . GLU A 1 89 ? 10.134 -3.079 -14.357 1.00 94.19 89 GLU A CA 1
ATOM 723 C C . GLU A 1 89 ? 8.973 -3.822 -13.700 1.00 94.19 89 GLU A C 1
ATOM 725 O O . GLU A 1 89 ? 7.952 -4.049 -14.352 1.00 94.19 89 GLU A O 1
ATOM 730 N N . SER A 1 90 ? 9.106 -4.159 -12.415 1.00 94.50 90 SER A N 1
ATOM 731 C CA . SER A 1 90 ? 8.029 -4.758 -11.628 1.00 94.50 90 SER A CA 1
ATOM 732 C C . SER A 1 90 ? 6.861 -3.785 -11.458 1.00 94.50 90 SER A C 1
ATOM 734 O O . SER A 1 90 ? 5.729 -4.119 -11.795 1.00 94.50 90 SER A O 1
ATOM 736 N N . MET A 1 91 ? 7.124 -2.550 -11.013 1.00 93.00 91 MET A N 1
ATOM 737 C CA . MET A 1 91 ? 6.079 -1.537 -10.777 1.00 93.00 91 MET A CA 1
ATOM 738 C C . MET A 1 91 ? 5.361 -1.089 -12.059 1.00 93.00 91 MET A C 1
ATOM 740 O O . MET A 1 91 ? 4.219 -0.625 -12.013 1.00 93.00 91 MET A O 1
ATOM 744 N N . GLN A 1 92 ? 6.019 -1.217 -13.214 1.00 95.31 92 GLN A N 1
ATOM 745 C CA . GLN A 1 92 ? 5.453 -0.898 -14.526 1.00 95.31 92 GLN A CA 1
ATOM 746 C C . GLN A 1 92 ? 4.529 -1.991 -15.084 1.00 95.31 92 GLN A C 1
ATOM 748 O O . GLN A 1 92 ? 3.898 -1.766 -16.119 1.00 95.31 92 GLN A O 1
ATOM 753 N N . GLN A 1 93 ? 4.423 -3.160 -14.439 1.00 96.19 93 GLN A N 1
ATOM 754 C CA . GLN A 1 93 ? 3.510 -4.203 -14.910 1.00 96.19 93 GLN A CA 1
ATOM 755 C C . GLN A 1 93 ? 2.039 -3.747 -14.786 1.00 96.19 93 GLN A C 1
ATOM 757 O O . GLN A 1 93 ? 1.678 -3.104 -13.793 1.00 96.19 93 GLN A O 1
ATOM 762 N N . PRO A 1 94 ? 1.168 -4.059 -15.767 1.00 95.62 94 PRO A N 1
ATOM 763 C CA . PRO A 1 94 ? -0.218 -3.577 -15.801 1.00 95.62 94 PRO A CA 1
ATOM 764 C C . PRO A 1 94 ? -1.053 -3.923 -14.564 1.00 95.62 94 PRO A C 1
ATOM 766 O O . PRO A 1 94 ? -1.971 -3.187 -14.209 1.00 95.62 94 PRO A O 1
ATOM 769 N N . GLU A 1 95 ? -0.742 -5.029 -13.898 1.00 94.94 95 GLU A N 1
ATOM 770 C CA . GLU A 1 95 ? -1.423 -5.522 -12.702 1.00 94.94 95 GLU A CA 1
ATOM 771 C C . GLU A 1 95 ? -1.311 -4.560 -11.507 1.00 94.94 95 GLU A C 1
ATOM 773 O O . GLU A 1 95 ? -2.152 -4.603 -10.609 1.00 94.94 95 GLU A O 1
ATOM 778 N N . TRP A 1 96 ? -0.327 -3.654 -11.508 1.00 95.00 96 TRP A N 1
ATOM 779 C CA . TRP A 1 96 ? -0.208 -2.600 -10.499 1.00 95.00 96 TRP A CA 1
ATOM 780 C C . TRP A 1 96 ? -1.218 -1.466 -10.689 1.00 95.00 96 TRP A C 1
ATOM 782 O O . TRP A 1 96 ? -1.583 -0.813 -9.714 1.00 95.00 96 TRP A O 1
ATOM 792 N N . GLU A 1 97 ? -1.704 -1.213 -11.909 1.00 95.31 97 GLU A N 1
ATOM 793 C CA . GLU A 1 97 ? -2.593 -0.072 -12.181 1.00 95.31 97 GLU A CA 1
ATOM 794 C C . GLU A 1 97 ? -3.938 -0.159 -11.435 1.00 95.31 97 GLU A C 1
ATOM 796 O O . GLU A 1 97 ? -4.334 0.838 -10.822 1.00 95.31 97 GLU A O 1
ATOM 801 N N . PRO A 1 98 ? -4.640 -1.313 -11.394 1.00 94.62 98 PRO A N 1
ATOM 802 C CA . PRO A 1 98 ? -5.852 -1.450 -10.590 1.00 94.62 98 PRO A CA 1
ATOM 803 C C . PRO A 1 98 ? -5.611 -1.221 -9.094 1.00 94.62 98 PRO A C 1
ATOM 805 O O . PRO A 1 98 ? -6.443 -0.591 -8.438 1.00 94.62 98 PRO A O 1
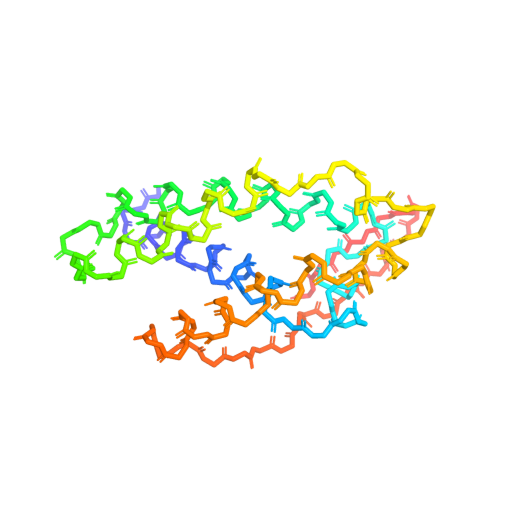ATOM 808 N N . LEU A 1 99 ? -4.474 -1.687 -8.559 1.00 95.31 99 LEU A N 1
ATOM 809 C CA . LEU A 1 99 ? -4.104 -1.448 -7.162 1.00 95.31 99 LEU A CA 1
ATOM 810 C C . LEU A 1 99 ? -3.874 0.041 -6.906 1.00 95.31 99 LEU A C 1
ATOM 812 O O . LEU A 1 99 ? -4.463 0.602 -5.983 1.00 95.31 99 LEU A O 1
ATOM 816 N N . ARG A 1 100 ? -3.090 0.695 -7.774 1.00 95.88 100 ARG A N 1
ATOM 817 C CA . ARG A 1 100 ? -2.808 2.134 -7.712 1.00 95.88 100 ARG A CA 1
ATOM 818 C C . ARG A 1 100 ? -4.089 2.958 -7.768 1.00 95.88 100 ARG A C 1
ATOM 820 O O . ARG A 1 100 ? -4.254 3.890 -6.983 1.00 95.88 100 ARG A O 1
ATOM 827 N N . ALA A 1 101 ? -5.022 2.611 -8.652 1.00 96.44 101 ALA A N 1
ATOM 828 C CA . ALA A 1 101 ? -6.316 3.281 -8.753 1.00 96.44 101 ALA A CA 1
ATOM 829 C C . ALA A 1 101 ? -7.153 3.122 -7.470 1.00 96.44 101 ALA A C 1
ATOM 831 O O . ALA A 1 101 ? -7.585 4.123 -6.896 1.00 96.44 101 ALA A O 1
ATOM 832 N N . LYS A 1 102 ? -7.316 1.891 -6.969 1.00 97.06 102 LYS A N 1
ATOM 833 C CA . LYS A 1 102 ? -8.069 1.614 -5.733 1.00 97.06 102 LYS A CA 1
ATOM 834 C C . LYS A 1 102 ? -7.452 2.292 -4.510 1.00 97.06 102 LYS A C 1
ATOM 836 O O . LYS A 1 102 ? -8.169 2.871 -3.697 1.00 97.06 102 LYS A O 1
ATOM 841 N N . ALA A 1 103 ? -6.126 2.272 -4.395 1.00 97.56 103 ALA A N 1
ATOM 842 C CA . ALA A 1 103 ? -5.416 2.927 -3.305 1.00 97.56 103 ALA A CA 1
ATOM 843 C C . ALA A 1 103 ? -5.625 4.453 -3.319 1.00 97.56 103 ALA A C 1
ATOM 845 O O . ALA A 1 103 ? -5.910 5.042 -2.275 1.00 97.56 103 ALA A O 1
ATOM 846 N N . LYS A 1 104 ? -5.585 5.092 -4.501 1.00 97.25 104 LYS A N 1
ATOM 847 C CA . LYS A 1 104 ? -5.917 6.523 -4.660 1.00 97.25 104 LYS A CA 1
ATOM 848 C C . LYS A 1 104 ? -7.348 6.834 -4.225 1.00 97.25 104 LYS A C 1
ATOM 850 O O . LYS A 1 104 ? -7.568 7.811 -3.514 1.00 97.25 104 LYS A O 1
ATOM 855 N N . GLU A 1 105 ? -8.319 6.022 -4.636 1.00 96.94 105 GLU A N 1
ATOM 856 C CA . GLU A 1 105 ? -9.722 6.208 -4.247 1.00 96.94 105 GLU A CA 1
ATOM 857 C C . GLU A 1 105 ? -9.918 6.102 -2.731 1.00 96.94 105 GLU A C 1
ATOM 859 O O . GLU A 1 105 ? -10.624 6.921 -2.138 1.00 96.94 105 GLU A O 1
ATOM 864 N N . LEU A 1 106 ? -9.260 5.132 -2.093 1.00 97.56 106 LEU A N 1
ATOM 865 C CA . LEU A 1 106 ? -9.325 4.945 -0.648 1.00 97.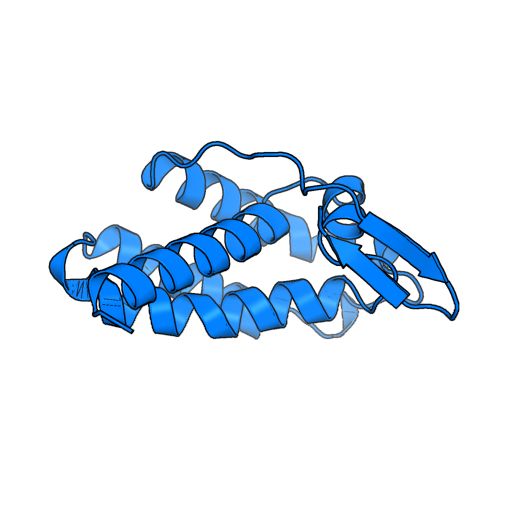56 106 LEU A CA 1
ATOM 866 C C . LEU A 1 106 ? -8.686 6.120 0.111 1.00 97.56 106 LEU A C 1
ATOM 868 O O . LEU A 1 106 ? -9.273 6.615 1.072 1.00 97.56 106 LEU A O 1
ATOM 872 N N . LEU A 1 107 ? -7.538 6.628 -0.353 1.00 97.44 107 LEU A N 1
ATOM 873 C CA . LEU A 1 107 ? -6.912 7.837 0.203 1.00 97.44 107 LEU A CA 1
ATOM 874 C C . LEU A 1 107 ? -7.843 9.053 0.135 1.00 97.44 107 LEU A C 1
ATOM 876 O O . LEU A 1 107 ? -7.959 9.791 1.115 1.00 97.44 107 LEU A O 1
ATOM 880 N N . LEU A 1 108 ? -8.546 9.237 -0.988 1.00 96.50 108 LEU A N 1
ATOM 881 C CA . LEU A 1 108 ? -9.521 10.320 -1.145 1.00 96.50 108 LEU A CA 1
ATOM 882 C C . LEU A 1 108 ? -10.671 10.200 -0.137 1.00 96.50 108 LEU A C 1
ATOM 884 O O . LEU A 1 108 ? -11.042 11.196 0.482 1.00 96.50 108 LEU A O 1
ATOM 888 N N . LYS A 1 109 ? -11.208 8.994 0.073 1.00 96.25 109 LYS A N 1
ATOM 889 C CA . LYS A 1 109 ? -12.306 8.758 1.028 1.00 96.25 109 LYS A CA 1
ATOM 890 C C . LYS A 1 109 ? -11.878 8.918 2.486 1.00 96.25 109 LYS A C 1
ATOM 892 O O . LYS A 1 109 ? -12.673 9.368 3.305 1.00 96.25 109 LYS A O 1
ATOM 897 N N . LEU A 1 110 ? -10.625 8.593 2.797 1.00 95.75 110 LEU A N 1
ATOM 898 C CA . LEU A 1 110 ? -10.015 8.810 4.113 1.00 95.75 110 LEU A CA 1
ATOM 899 C C . LEU A 1 110 ? -9.567 10.264 4.333 1.00 95.75 110 LEU A C 1
ATOM 901 O O . LEU A 1 110 ? -9.113 10.607 5.425 1.00 95.75 110 LEU A O 1
ATOM 905 N N . ASN A 1 111 ? -9.710 11.127 3.319 1.00 96.12 111 ASN A N 1
ATOM 906 C CA . ASN A 1 111 ? -9.233 12.508 3.323 1.00 96.12 111 ASN A CA 1
ATOM 907 C C . ASN A 1 111 ? -7.731 12.609 3.659 1.00 96.12 111 ASN A C 1
ATOM 909 O O . ASN A 1 111 ? -7.291 13.492 4.398 1.00 96.12 111 ASN A O 1
ATOM 913 N N . TRP A 1 112 ? -6.937 11.676 3.131 1.00 95.81 112 TRP A N 1
ATOM 914 C CA . TRP A 1 112 ? -5.487 11.651 3.293 1.00 95.81 112 TRP A CA 1
ATOM 915 C C . TRP A 1 112 ? -4.819 12.070 1.985 1.00 95.81 112 TRP A C 1
ATOM 917 O O . TRP A 1 112 ? -4.853 11.313 1.014 1.00 95.81 112 TRP A O 1
ATOM 927 N N . PRO A 1 113 ? -4.186 13.257 1.923 1.00 92.69 113 PRO A N 1
ATOM 928 C CA . PRO A 1 113 ? -3.453 13.654 0.732 1.00 92.69 113 PRO A CA 1
ATOM 929 C C . PRO A 1 113 ? -2.253 12.727 0.519 1.00 92.69 113 PRO A C 1
ATOM 931 O O . PRO A 1 113 ? -1.678 12.212 1.486 1.00 92.69 113 PRO A O 1
ATOM 934 N N . ILE A 1 114 ? -1.872 12.536 -0.745 1.00 89.50 114 ILE A N 1
ATOM 935 C CA . ILE A 1 114 ? -0.608 11.893 -1.113 1.00 89.50 114 ILE A CA 1
ATOM 936 C C . ILE A 1 114 ? 0.518 12.862 -0.762 1.00 89.50 114 ILE A C 1
ATOM 938 O O . ILE A 1 114 ? 0.546 13.995 -1.241 1.00 89.50 114 ILE A O 1
ATOM 942 N N . GLU A 1 115 ? 1.434 12.401 0.077 1.00 86.62 115 GLU A N 1
ATOM 943 C CA . GLU A 1 115 ? 2.658 13.111 0.429 1.00 86.62 115 GLU A CA 1
ATOM 944 C C . GLU A 1 115 ? 3.835 12.370 -0.220 1.00 86.62 115 GLU A C 1
ATOM 946 O O . GLU A 1 115 ? 3.798 11.140 -0.307 1.00 86.62 115 GLU A O 1
ATOM 951 N N . PRO A 1 116 ? 4.855 13.082 -0.729 1.00 75.19 116 PRO A N 1
ATOM 952 C CA . PRO A 1 116 ? 6.061 12.428 -1.220 1.00 75.19 116 PRO A CA 1
ATOM 953 C C . PRO A 1 116 ? 6.770 11.702 -0.066 1.00 75.19 116 PRO A C 1
ATOM 955 O O . PRO A 1 116 ? 6.710 12.178 1.075 1.00 75.19 116 PRO A O 1
ATOM 958 N N . PRO A 1 117 ? 7.461 10.582 -0.338 1.00 73.50 117 PRO A N 1
ATOM 959 C CA . PRO A 1 117 ? 8.185 9.874 0.703 1.00 73.50 117 PRO A CA 1
ATOM 960 C C . PRO A 1 117 ? 9.303 10.770 1.258 1.00 73.50 117 PRO A C 1
ATOM 962 O O . PRO A 1 117 ? 9.927 11.529 0.505 1.00 73.50 117 PRO A O 1
ATOM 965 N N . PRO A 1 118 ? 9.586 10.716 2.571 1.00 70.88 118 PRO A N 1
ATOM 966 C CA . PRO A 1 118 ? 10.747 11.398 3.115 1.00 70.88 118 PRO A CA 1
ATOM 967 C C . PRO A 1 118 ? 12.018 10.824 2.471 1.00 70.88 118 PRO A C 1
ATOM 969 O O . PRO A 1 118 ? 12.133 9.608 2.300 1.00 70.88 118 PRO A O 1
ATOM 972 N N . PRO A 1 119 ? 12.994 11.673 2.114 1.00 69.69 119 PRO A N 1
ATOM 973 C CA . PRO A 1 119 ? 14.181 11.219 1.411 1.00 69.69 119 PRO A CA 1
ATOM 974 C C . PRO A 1 119 ? 15.011 10.277 2.285 1.00 69.69 119 PRO A C 1
ATOM 976 O O . PRO A 1 119 ? 15.180 10.502 3.490 1.00 69.69 119 PRO A O 1
ATOM 979 N N . PHE A 1 120 ? 15.603 9.267 1.651 1.00 75.62 120 PHE A N 1
ATOM 980 C CA . PHE A 1 120 ? 16.611 8.432 2.289 1.00 75.62 120 PHE A CA 1
ATOM 981 C C . PHE A 1 120 ? 17.940 9.176 2.430 1.00 75.62 120 PHE A C 1
ATOM 983 O O . PHE A 1 120 ? 18.398 9.885 1.532 1.00 75.62 120 PHE A O 1
ATOM 990 N N . VAL A 1 121 ? 18.588 8.971 3.569 1.00 78.75 121 VAL A N 1
ATOM 991 C CA . VAL A 1 121 ? 19.962 9.380 3.846 1.00 78.75 121 VAL A CA 1
ATOM 992 C C . VAL A 1 121 ? 20.807 8.128 3.882 1.00 78.75 121 VAL A C 1
ATOM 994 O O . VAL A 1 121 ? 20.557 7.247 4.698 1.00 78.75 121 VAL A O 1
ATOM 997 N N . ASN A 1 122 ? 21.803 8.065 3.003 1.00 80.69 122 ASN A N 1
ATOM 998 C CA . ASN A 1 122 ? 22.852 7.061 3.092 1.00 80.69 122 ASN A CA 1
ATOM 999 C C . ASN A 1 122 ? 23.764 7.418 4.275 1.00 80.69 122 ASN A C 1
ATOM 1001 O O . ASN A 1 122 ? 24.357 8.499 4.290 1.00 80.69 122 ASN A O 1
ATOM 1005 N N . GLU A 1 123 ? 23.846 6.531 5.262 1.00 85.88 123 GLU A N 1
ATOM 1006 C CA . GLU A 1 123 ? 24.674 6.706 6.460 1.00 85.88 123 GLU A CA 1
ATOM 1007 C C . GLU A 1 123 ? 26.050 6.025 6.343 1.00 85.88 123 GLU A C 1
ATOM 1009 O O . GLU A 1 123 ? 26.858 6.118 7.264 1.00 85.88 123 GLU A O 1
ATOM 1014 N N . GLY A 1 124 ? 26.349 5.399 5.199 1.00 80.00 124 GLY A N 1
ATOM 1015 C CA . GLY A 1 124 ? 27.528 4.560 4.974 1.00 80.00 124 GLY A CA 1
ATOM 1016 C C . GLY A 1 124 ? 27.202 3.067 5.073 1.00 80.00 124 GLY A C 1
ATOM 1017 O O . GLY A 1 124 ? 26.128 2.685 5.524 1.00 80.00 124 GLY A O 1
ATOM 1018 N N . ASP A 1 125 ? 28.116 2.211 4.606 1.00 82.75 125 ASP A N 1
ATOM 1019 C CA . ASP A 1 125 ? 28.053 0.743 4.755 1.00 82.75 125 ASP A CA 1
ATOM 1020 C C . ASP A 1 125 ? 26.752 0.067 4.269 1.00 82.75 125 ASP A C 1
ATOM 1022 O O . ASP A 1 125 ? 26.358 -0.988 4.760 1.00 82.75 125 ASP A O 1
ATOM 1026 N N . GLY A 1 126 ? 26.075 0.668 3.285 1.00 72.94 126 GLY A N 1
ATOM 1027 C CA . GLY A 1 126 ? 24.795 0.169 2.768 1.00 72.94 126 GLY A CA 1
ATOM 1028 C C . GLY A 1 126 ? 23.595 0.451 3.681 1.00 72.94 126 GLY A C 1
ATOM 1029 O O . GLY A 1 126 ? 22.515 -0.079 3.438 1.00 72.94 126 GLY A O 1
ATOM 1030 N N . VAL A 1 127 ? 23.760 1.288 4.709 1.00 74.75 127 VAL A N 1
ATOM 1031 C CA . VAL A 1 127 ? 22.698 1.697 5.632 1.00 74.75 127 VAL A CA 1
ATOM 1032 C C . VAL A 1 127 ? 22.001 2.948 5.108 1.00 74.75 127 VAL A C 1
ATOM 1034 O O . VAL A 1 127 ? 22.634 3.965 4.812 1.00 74.75 127 VAL A O 1
ATOM 1037 N N . TYR A 1 128 ? 20.672 2.887 5.037 1.00 73.75 128 TYR A N 1
ATOM 1038 C CA . TYR A 1 128 ? 19.823 4.001 4.637 1.00 73.75 128 TYR A CA 1
ATOM 1039 C C . TYR A 1 128 ? 18.805 4.301 5.737 1.00 73.75 128 TYR A C 1
ATOM 1041 O O . TYR A 1 128 ? 18.157 3.396 6.259 1.00 73.75 128 TYR A O 1
ATOM 1049 N N . ARG A 1 129 ? 18.633 5.582 6.074 1.00 74.94 129 ARG A N 1
ATOM 1050 C CA . ARG A 1 129 ? 17.629 6.058 7.036 1.00 74.94 129 ARG A CA 1
ATOM 1051 C C . ARG A 1 129 ? 16.652 7.018 6.363 1.00 74.94 129 ARG A C 1
ATOM 1053 O O . ARG A 1 129 ? 17.086 7.935 5.670 1.00 74.94 129 ARG A O 1
ATOM 1060 N N . ARG A 1 130 ? 15.346 6.859 6.605 1.00 71.81 130 ARG A N 1
ATOM 1061 C CA . ARG A 1 130 ? 14.340 7.882 6.259 1.00 71.81 130 ARG A CA 1
ATOM 1062 C C . ARG A 1 130 ? 14.473 9.085 7.206 1.00 71.81 130 ARG A C 1
ATOM 1064 O O . ARG A 1 130 ? 14.569 8.884 8.419 1.00 71.81 130 ARG A O 1
ATOM 1071 N N . LYS A 1 131 ? 14.527 10.306 6.655 1.00 61.47 131 LYS A N 1
ATOM 1072 C CA . LYS A 1 131 ? 14.561 11.556 7.445 1.00 61.47 131 LYS A CA 1
ATOM 1073 C C . LYS A 1 131 ? 13.272 11.822 8.209 1.00 61.47 131 LYS A C 1
ATOM 1075 O O . LYS A 1 131 ? 12.192 11.508 7.669 1.00 61.47 131 LYS A O 1
#